Protein AF-A0AAE4DCX6-F1 (afdb_monomer_lite)

Foldseek 3Di:
DVVVVVVVVVVVPDDDADPDFDWDCDPPWPDQLSQCVPFVDDPPDHDDDGDDDADSQQKTKTALCPHPDSPPPDRIHMGGHNPGD

pLDDT: mean 87.5, std 7.78, range [63.78, 95.69]

Structure (mmCIF, N/CA/C/O backbone):
data_AF-A0AAE4DCX6-F1
#
_entry.id   AF-A0AAE4DCX6-F1
#
loop_
_atom_site.group_PDB
_atom_site.id
_atom_site.type_symbol
_atom_site.label_atom_id
_atom_site.label_alt_id
_atom_site.label_comp_id
_atom_site.label_asym_id
_atom_site.label_entity_id
_atom_site.label_seq_id
_atom_site.pdbx_PDB_ins_code
_atom_site.Cartn_x
_atom_site.Cartn_y
_atom_site.Cartn_z
_atom_site.occupancy
_atom_site.B_iso_or_equiv
_atom_site.auth_seq_id
_atom_site.auth_comp_id
_atom_site.auth_asym_id
_atom_site.auth_atom_id
_atom_site.pdbx_PDB_model_num
ATOM 1 N N . MET A 1 1 ? 35.658 10.262 -36.811 1.00 72.12 1 MET A N 1
ATOM 2 C CA . MET A 1 1 ? 34.198 10.523 -36.834 1.00 72.12 1 MET A CA 1
ATOM 3 C C . MET A 1 1 ? 33.366 9.242 -36.745 1.00 72.12 1 MET A C 1
ATOM 5 O O . MET A 1 1 ? 32.627 9.121 -35.783 1.00 72.12 1 MET A O 1
ATOM 9 N N . ARG A 1 2 ? 33.540 8.241 -37.629 1.00 79.88 2 ARG A N 1
ATOM 10 C CA . ARG A 1 2 ? 32.780 6.966 -37.578 1.00 79.88 2 ARG A CA 1
ATOM 11 C C . ARG A 1 2 ? 32.781 6.256 -36.210 1.00 79.88 2 ARG A C 1
ATOM 13 O O . ARG A 1 2 ? 31.719 5.922 -35.716 1.00 79.88 2 ARG A O 1
ATOM 20 N N . ARG A 1 3 ? 33.947 6.113 -35.563 1.00 85.75 3 ARG A N 1
ATOM 21 C CA . ARG A 1 3 ? 34.074 5.475 -34.232 1.00 85.75 3 ARG A CA 1
ATOM 22 C C . ARG A 1 3 ? 33.371 6.235 -33.099 1.00 85.75 3 ARG A C 1
ATOM 24 O O . ARG A 1 3 ? 32.849 5.615 -32.186 1.00 85.75 3 ARG A O 1
ATOM 31 N N . ILE A 1 4 ? 33.346 7.566 -33.179 1.00 89.44 4 ILE A N 1
ATOM 32 C CA . ILE A 1 4 ? 32.673 8.425 -32.192 1.00 89.44 4 ILE A CA 1
ATOM 33 C C . ILE A 1 4 ? 31.156 8.297 -32.355 1.00 89.44 4 ILE A C 1
ATOM 35 O O . ILE A 1 4 ? 30.444 8.169 -31.367 1.00 89.44 4 ILE A O 1
ATOM 39 N N . LEU A 1 5 ? 30.678 8.243 -33.603 1.00 88.44 5 LEU A N 1
ATOM 40 C CA . LEU A 1 5 ? 29.267 8.016 -33.912 1.00 88.44 5 LEU A CA 1
ATOM 41 C C . LEU A 1 5 ? 28.786 6.649 -33.393 1.00 88.44 5 LEU A C 1
ATOM 43 O O . LEU A 1 5 ? 27.707 6.553 -32.822 1.00 88.44 5 LEU A O 1
ATOM 47 N N . SER A 1 6 ? 29.616 5.609 -33.530 1.00 87.06 6 SER A N 1
ATOM 48 C CA . SER A 1 6 ? 29.331 4.275 -32.986 1.00 87.06 6 SER A CA 1
ATOM 49 C C 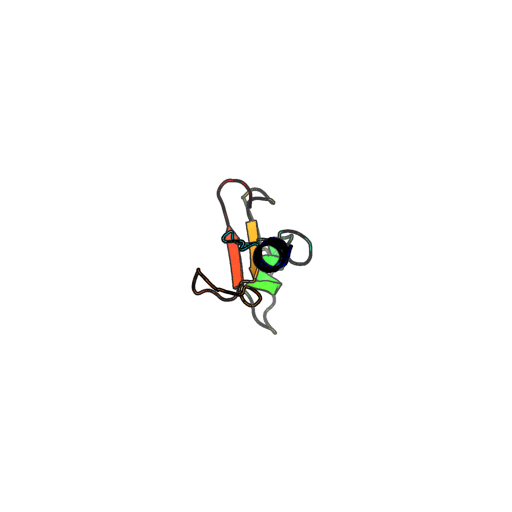. SER A 1 6 ? 29.252 4.260 -31.455 1.00 87.06 6 SER A C 1
ATOM 51 O O . SER A 1 6 ? 28.358 3.624 -30.907 1.00 87.06 6 SER A O 1
ATOM 53 N N . LEU A 1 7 ? 30.150 4.972 -30.762 1.00 88.44 7 LEU A N 1
ATOM 54 C CA . LEU A 1 7 ? 30.113 5.087 -29.298 1.00 88.44 7 LEU A CA 1
ATOM 55 C C . LEU A 1 7 ? 28.889 5.875 -28.811 1.00 88.44 7 LEU A C 1
ATOM 57 O O . LEU A 1 7 ? 28.256 5.465 -27.844 1.00 88.44 7 LEU A O 1
ATOM 61 N N . ALA A 1 8 ? 28.534 6.967 -29.492 1.00 90.50 8 ALA A N 1
ATOM 62 C CA . ALA A 1 8 ? 27.343 7.753 -29.170 1.00 90.50 8 ALA A CA 1
ATOM 63 C C . ALA A 1 8 ? 26.05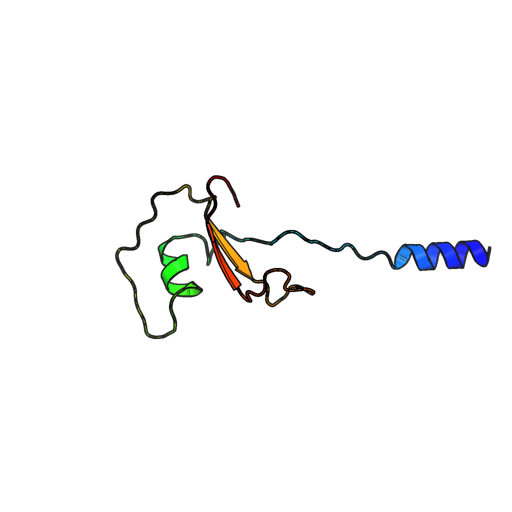4 6.932 -29.340 1.00 90.50 8 ALA A C 1
ATOM 65 O O . ALA A 1 8 ? 25.167 6.994 -28.491 1.00 90.50 8 ALA A O 1
ATOM 66 N N . LEU A 1 9 ? 25.979 6.108 -30.392 1.00 91.31 9 LEU A N 1
ATOM 67 C CA . LEU A 1 9 ? 24.865 5.187 -30.603 1.00 91.31 9 LEU A CA 1
ATOM 68 C C . LEU A 1 9 ? 24.781 4.146 -29.476 1.00 91.31 9 LEU A C 1
ATOM 70 O O . LEU A 1 9 ? 23.715 3.970 -28.906 1.00 91.31 9 LEU A O 1
ATOM 74 N N . LEU A 1 10 ? 25.893 3.518 -29.084 1.00 87.12 10 LEU A N 1
ATOM 75 C CA . LEU A 1 10 ? 25.930 2.571 -27.958 1.00 87.12 10 LEU A CA 1
ATOM 76 C C . LEU A 1 10 ? 25.482 3.199 -26.631 1.00 87.12 10 LEU A C 1
ATOM 78 O O . LEU A 1 10 ? 24.757 2.568 -25.869 1.00 87.12 10 LEU A O 1
ATOM 82 N N . PHE A 1 11 ? 25.865 4.449 -26.372 1.00 84.06 11 PHE A N 1
ATOM 83 C CA . PHE A 1 11 ? 25.461 5.158 -25.156 1.00 84.06 11 PHE A CA 1
ATOM 84 C C . PHE A 1 11 ? 23.964 5.512 -25.142 1.00 84.06 11 PHE A C 1
ATOM 86 O O . PHE A 1 11 ? 23.364 5.598 -24.076 1.00 84.06 11 PHE A O 1
ATOM 93 N N . SER A 1 12 ? 23.335 5.657 -26.315 1.00 85.31 12 SER A N 1
ATOM 94 C CA . SER A 1 12 ? 21.883 5.873 -26.420 1.00 85.31 12 SER A CA 1
ATOM 95 C C . SER A 1 12 ? 21.030 4.638 -26.098 1.00 85.31 12 SER A C 1
ATOM 97 O O . SER A 1 12 ? 19.821 4.773 -25.939 1.00 85.31 12 SER A O 1
ATOM 99 N N . LEU A 1 13 ? 21.637 3.451 -25.957 1.00 84.44 13 LEU A N 1
ATOM 100 C CA . LEU A 1 13 ? 20.943 2.210 -25.587 1.00 84.44 13 LEU A CA 1
ATOM 101 C C . LEU A 1 13 ? 20.896 1.954 -24.067 1.00 84.44 13 LEU A C 1
ATOM 103 O O . LEU A 1 13 ? 20.427 0.898 -23.646 1.00 84.44 13 LEU A O 1
ATOM 107 N N . VAL A 1 14 ? 21.371 2.878 -23.225 1.00 82.19 14 VAL A N 1
ATOM 108 C CA . VAL A 1 14 ? 21.319 2.698 -21.765 1.00 82.19 14 VAL A CA 1
ATOM 109 C C . VAL A 1 14 ? 19.872 2.794 -21.273 1.00 82.19 14 VAL A C 1
ATOM 111 O O . VAL A 1 14 ? 19.274 3.869 -21.246 1.00 82.19 14 VAL A O 1
ATOM 114 N N . THR A 1 15 ? 19.311 1.664 -20.845 1.00 76.31 15 THR A N 1
ATOM 115 C CA . THR A 1 15 ? 18.014 1.594 -20.163 1.00 76.31 15 THR A CA 1
ATOM 116 C C . THR A 1 15 ? 18.205 1.661 -18.651 1.00 76.31 15 THR A C 1
ATOM 118 O O . THR A 1 15 ? 19.088 0.999 -18.105 1.00 76.31 15 THR A O 1
ATOM 121 N N . HIS A 1 16 ? 17.354 2.415 -17.959 1.00 74.19 16 HIS A N 1
ATOM 122 C CA . HIS A 1 16 ? 17.311 2.408 -16.498 1.00 74.19 16 HIS A CA 1
ATOM 123 C C . HIS A 1 16 ? 16.536 1.174 -16.032 1.00 74.19 16 HIS A C 1
ATOM 125 O O . HIS A 1 16 ? 15.448 0.906 -16.540 1.00 74.19 16 HIS A O 1
ATOM 131 N N . VAL A 1 17 ? 17.088 0.429 -15.074 1.00 71.56 17 VAL A N 1
ATOM 132 C CA . VAL A 1 17 ? 16.393 -0.685 -14.419 1.00 71.56 17 VAL A CA 1
ATOM 133 C C . VAL A 1 17 ? 16.119 -0.278 -12.980 1.00 71.56 17 VAL A C 1
ATOM 135 O O . VAL A 1 17 ? 17.032 0.128 -12.262 1.00 71.56 17 VAL A O 1
ATOM 138 N N . TYR A 1 18 ? 14.861 -0.382 -12.568 1.00 73.44 18 TYR A N 1
ATOM 139 C CA . TYR A 1 18 ? 14.441 -0.175 -11.188 1.00 73.44 18 TYR A CA 1
ATOM 140 C C . TYR A 1 18 ? 14.313 -1.537 -10.508 1.00 73.44 18 TYR A C 1
ATOM 142 O O . TYR A 1 18 ? 13.616 -2.414 -11.011 1.00 73.44 18 TYR A O 1
ATOM 150 N N . GLY A 1 19 ? 15.023 -1.722 -9.394 1.00 75.94 19 GLY A N 1
ATOM 151 C CA . GLY A 1 19 ? 14.944 -2.935 -8.571 1.00 75.94 19 GLY A CA 1
ATOM 152 C C . GLY A 1 19 ? 14.052 -2.778 -7.339 1.00 75.94 19 GLY A C 1
ATOM 153 O O . GLY A 1 19 ? 13.822 -3.752 -6.627 1.00 75.94 19 GLY A O 1
ATOM 154 N N . GLN A 1 20 ? 13.580 -1.560 -7.055 1.00 83.31 20 GLN A N 1
ATOM 155 C CA . GLN A 1 20 ? 12.687 -1.306 -5.933 1.00 83.31 20 GLN A CA 1
ATOM 156 C C . GLN A 1 20 ? 11.260 -1.774 -6.229 1.00 83.31 20 GLN A C 1
ATOM 158 O O . GLN A 1 20 ? 10.770 -1.658 -7.353 1.00 83.31 20 GLN A O 1
ATOM 163 N N . LEU A 1 21 ? 10.570 -2.245 -5.190 1.00 85.31 21 LEU A N 1
ATOM 164 C CA . LEU A 1 21 ? 9.137 -2.493 -5.261 1.00 85.31 21 LEU A CA 1
ATOM 165 C C . LEU A 1 21 ? 8.400 -1.150 -5.313 1.00 85.31 21 LEU A C 1
ATOM 167 O O . LEU A 1 21 ? 8.678 -0.259 -4.515 1.00 85.31 21 LEU A O 1
ATOM 171 N N . THR A 1 22 ? 7.470 -1.002 -6.254 1.00 87.25 22 THR A N 1
ATOM 172 C CA . THR A 1 22 ? 6.585 0.169 -6.294 1.00 87.25 22 THR A CA 1
ATOM 173 C C . THR A 1 22 ? 5.327 -0.138 -5.500 1.00 87.25 22 THR A C 1
ATOM 175 O O . THR A 1 22 ? 4.667 -1.144 -5.756 1.00 87.25 22 THR A O 1
ATOM 178 N N . VAL A 1 23 ? 5.009 0.727 -4.540 1.00 91.06 23 VAL A N 1
ATOM 179 C CA . VAL A 1 23 ? 3.876 0.565 -3.627 1.00 91.06 23 VAL A CA 1
ATOM 180 C C . VAL A 1 23 ? 3.033 1.836 -3.669 1.00 91.06 23 VAL A C 1
ATOM 182 O O . VAL A 1 23 ? 3.570 2.940 -3.726 1.00 91.06 23 VAL A O 1
ATOM 185 N N . ASN A 1 24 ? 1.713 1.685 -3.675 1.00 91.12 24 ASN A N 1
ATOM 186 C CA . ASN A 1 24 ? 0.751 2.769 -3.818 1.00 91.12 24 ASN A CA 1
ATOM 187 C C . ASN A 1 24 ? -0.244 2.767 -2.647 1.00 91.12 24 ASN A C 1
ATOM 189 O O . ASN A 1 24 ? -0.855 1.739 -2.361 1.00 91.12 24 ASN A O 1
ATOM 193 N N . ASN A 1 25 ? -0.433 3.916 -1.995 1.00 92.06 25 ASN A N 1
ATOM 194 C CA . ASN A 1 25 ? -1.466 4.129 -0.973 1.00 92.06 25 ASN A CA 1
ATOM 195 C 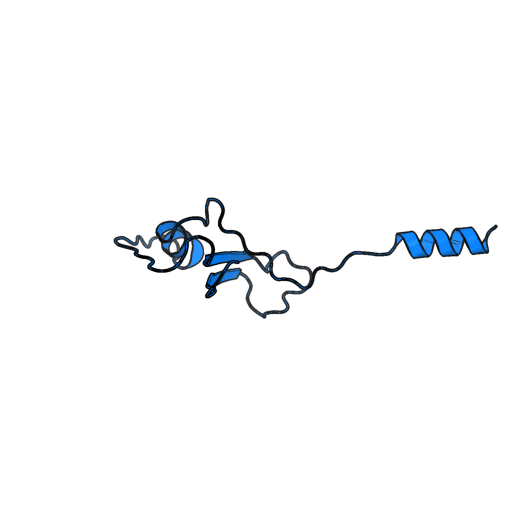C . ASN A 1 25 ? -2.472 5.235 -1.339 1.00 92.06 25 ASN A C 1
ATOM 197 O O . ASN A 1 25 ? -3.183 5.752 -0.479 1.00 92.06 25 ASN A O 1
ATOM 201 N N . ASN A 1 26 ? -2.544 5.619 -2.609 1.00 92.12 26 ASN A N 1
ATOM 202 C CA . ASN A 1 26 ? -3.567 6.515 -3.125 1.00 92.12 26 ASN A CA 1
ATOM 203 C C . ASN A 1 26 ? -4.839 5.728 -3.489 1.00 92.12 26 ASN A C 1
ATOM 205 O O . ASN A 1 26 ? -4.768 4.524 -3.756 1.00 92.12 26 ASN A O 1
ATOM 209 N N . PRO A 1 27 ? -6.014 6.389 -3.538 1.00 90.19 27 PRO A N 1
ATOM 210 C CA . PRO A 1 27 ? -7.250 5.752 -3.985 1.00 90.19 27 PRO A CA 1
ATOM 211 C C . PRO A 1 27 ? -7.062 5.064 -5.351 1.00 90.19 27 PRO A C 1
ATOM 213 O O . PRO A 1 27 ? -6.461 5.669 -6.243 1.00 90.19 27 PRO A O 1
ATOM 216 N N . PRO A 1 28 ? -7.554 3.824 -5.536 1.00 88.62 28 PRO A N 1
ATOM 217 C CA . PRO A 1 28 ? -8.494 3.097 -4.677 1.00 88.62 28 PRO A CA 1
ATOM 218 C C . PRO A 1 28 ? -7.850 2.228 -3.574 1.00 88.62 28 PRO A C 1
ATOM 220 O O . PRO A 1 28 ? -8.536 1.377 -3.032 1.00 88.62 28 PRO A O 1
ATOM 223 N N . TYR A 1 29 ? -6.570 2.400 -3.224 1.00 88.50 29 TYR A N 1
ATOM 224 C CA . TYR A 1 29 ? -5.840 1.575 -2.240 1.00 88.50 29 TYR A CA 1
ATOM 225 C C . TYR A 1 29 ? -5.439 2.359 -0.979 1.00 88.50 29 TYR A C 1
ATOM 227 O O . TYR A 1 29 ? -4.371 2.136 -0.407 1.00 88.50 29 TYR A O 1
ATOM 235 N N . ALA A 1 30 ? -6.270 3.312 -0.554 1.00 89.19 30 ALA A N 1
ATOM 236 C CA . ALA A 1 30 ? -5.905 4.282 0.482 1.00 89.19 30 ALA A CA 1
ATOM 237 C C . ALA A 1 30 ? -6.416 3.940 1.883 1.00 89.19 30 ALA A C 1
ATOM 239 O O . ALA A 1 30 ? -5.902 4.475 2.867 1.00 89.19 30 ALA A O 1
ATOM 240 N N . THR A 1 31 ? -7.441 3.093 1.991 1.00 93.88 31 THR A N 1
ATOM 241 C CA . THR A 1 31 ? -8.098 2.821 3.271 1.00 93.88 31 THR A CA 1
ATOM 242 C C . THR A 1 31 ? -8.057 1.340 3.640 1.00 93.88 31 THR A C 1
ATOM 244 O O . THR A 1 31 ? -8.039 0.483 2.756 1.00 93.88 31 THR A O 1
ATOM 247 N N . PRO A 1 32 ? -8.129 1.003 4.941 1.00 94.31 32 PRO A N 1
ATOM 248 C CA . PRO A 1 32 ? -8.242 -0.385 5.385 1.00 94.31 32 PRO A CA 1
ATOM 249 C C . PRO A 1 32 ? -9.425 -1.126 4.764 1.00 94.31 32 PRO A C 1
ATOM 251 O O . PRO A 1 32 ? -9.304 -2.298 4.412 1.00 94.31 32 PRO A O 1
ATOM 254 N N . GLN A 1 33 ? -10.556 -0.434 4.598 1.00 95.06 33 GLN A N 1
ATOM 255 C CA . GLN A 1 33 ? -11.722 -1.000 3.934 1.00 95.06 33 GLN A CA 1
ATOM 256 C C . GLN A 1 33 ? -11.391 -1.377 2.488 1.00 95.06 33 GLN A C 1
ATOM 258 O O . GLN A 1 33 ? -11.717 -2.487 2.075 1.00 95.06 33 GLN A O 1
ATOM 263 N N . ASP A 1 34 ? -10.708 -0.503 1.745 1.00 92.88 34 ASP A N 1
ATOM 264 C CA . ASP A 1 34 ? -10.309 -0.787 0.365 1.00 92.88 34 ASP A CA 1
ATOM 265 C C . ASP A 1 34 ? -9.322 -1.950 0.277 1.00 92.88 34 ASP A C 1
ATOM 267 O O . ASP A 1 34 ? -9.448 -2.803 -0.601 1.00 92.88 34 ASP A O 1
ATOM 271 N N . TRP A 1 35 ? -8.353 -2.010 1.195 1.00 93.25 35 TRP A N 1
ATOM 272 C CA . TRP A 1 35 ? -7.355 -3.076 1.212 1.00 93.25 35 TRP A CA 1
ATOM 273 C C . TRP A 1 35 ? -8.012 -4.443 1.339 1.00 93.25 35 TRP A C 1
ATOM 275 O O . TRP A 1 35 ? -7.701 -5.364 0.590 1.00 93.25 35 TRP A O 1
ATOM 285 N N . VAL A 1 36 ? -8.963 -4.582 2.257 1.00 94.56 36 VAL A N 1
ATOM 286 C CA . VAL A 1 36 ? -9.643 -5.863 2.435 1.00 94.56 36 VAL A CA 1
ATOM 287 C C . VAL A 1 36 ? -10.632 -6.101 1.295 1.00 94.56 36 VAL A C 1
ATOM 289 O O . VAL A 1 36 ? -10.578 -7.148 0.659 1.00 94.56 36 VAL A O 1
ATOM 292 N N . GLN A 1 37 ? -11.501 -5.137 0.991 1.00 94.56 37 GLN A N 1
ATOM 293 C CA . GLN A 1 37 ? -12.606 -5.325 0.050 1.00 94.56 37 GLN A CA 1
ATOM 294 C C . GLN A 1 37 ? -12.157 -5.508 -1.405 1.00 94.56 37 GLN A C 1
ATOM 296 O O . GLN A 1 37 ? -12.786 -6.289 -2.118 1.00 94.56 37 GLN A O 1
ATOM 301 N N . ASN A 1 38 ? -11.111 -4.799 -1.839 1.00 90.19 38 ASN A N 1
ATOM 302 C CA . ASN A 1 38 ? -10.719 -4.725 -3.250 1.00 90.19 38 ASN A CA 1
ATOM 303 C C . ASN A 1 38 ? -9.429 -5.493 -3.571 1.00 90.19 38 ASN A C 1
ATOM 305 O O . ASN A 1 38 ? -9.215 -5.823 -4.734 1.00 90.19 38 ASN A O 1
ATOM 309 N N . ILE A 1 39 ? -8.562 -5.749 -2.580 1.00 91.06 39 ILE A N 1
ATOM 310 C CA . ILE A 1 39 ? -7.279 -6.446 -2.797 1.00 91.06 39 ILE A CA 1
ATOM 311 C C . ILE A 1 39 ? -7.349 -7.887 -2.290 1.00 91.06 39 ILE A C 1
ATOM 313 O O . ILE A 1 39 ? -6.963 -8.810 -3.000 1.00 91.06 39 ILE A O 1
ATOM 317 N N . LEU A 1 40 ? -7.810 -8.091 -1.052 1.00 92.56 40 LEU A N 1
ATOM 318 C CA . LEU A 1 40 ? -7.749 -9.406 -0.399 1.00 92.56 40 LEU A CA 1
ATOM 319 C C . LEU A 1 40 ?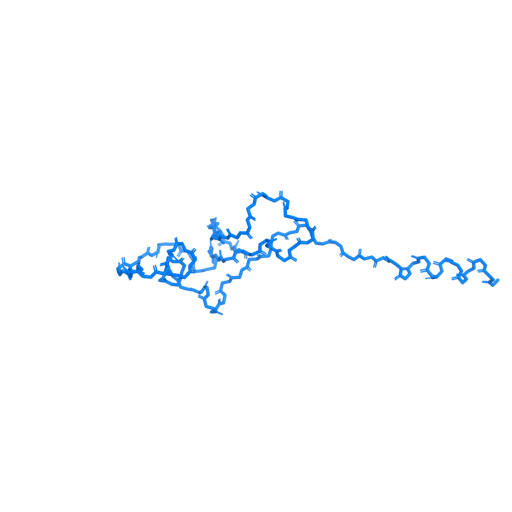 -8.979 -10.279 -0.663 1.00 92.56 40 LEU A C 1
ATOM 321 O O . LEU A 1 40 ? -8.893 -11.504 -0.573 1.00 92.56 40 LEU A O 1
ATOM 325 N N . LEU A 1 41 ? -10.127 -9.664 -0.946 1.00 93.50 41 LEU A N 1
ATOM 326 C CA . LEU A 1 41 ? -11.386 -10.365 -1.168 1.00 93.50 41 LEU A CA 1
ATOM 327 C C . LEU A 1 41 ? -11.736 -10.463 -2.654 1.00 93.50 41 LEU A C 1
ATOM 329 O O . LEU A 1 41 ? -11.437 -9.585 -3.457 1.00 93.50 41 LEU A O 1
ATOM 333 N N . GLY A 1 42 ? -12.407 -11.561 -2.999 1.00 89.06 42 GLY A N 1
ATOM 334 C CA . GLY A 1 42 ? -12.973 -11.784 -4.324 1.00 89.06 42 GLY A CA 1
ATOM 335 C C . GLY A 1 42 ? -14.389 -11.227 -4.466 1.00 89.06 42 GLY A C 1
ATOM 336 O O . GLY A 1 42 ? -15.041 -10.831 -3.497 1.00 89.06 42 GLY A O 1
ATOM 337 N N . GLN A 1 43 ? -14.887 -11.250 -5.702 1.00 90.81 43 GLN A N 1
ATOM 338 C CA . GLN A 1 43 ? -16.243 -10.806 -6.012 1.00 90.81 43 GLN A CA 1
ATOM 339 C C . GLN A 1 43 ? -17.306 -11.593 -5.235 1.00 90.81 43 GLN A C 1
ATOM 341 O O . GLN A 1 43 ? -17.187 -12.801 -5.035 1.00 90.81 43 GLN A O 1
ATOM 346 N N . GLY A 1 44 ? -18.373 -10.899 -4.834 1.00 92.56 44 GLY A N 1
ATOM 347 C CA . GLY A 1 44 ? -19.498 -11.495 -4.106 1.00 92.56 44 GLY A CA 1
ATOM 348 C C . GLY A 1 44 ? -19.294 -11.627 -2.594 1.00 92.56 44 GLY A C 1
ATOM 349 O O . GLY A 1 44 ? -20.169 -12.166 -1.920 1.00 92.56 44 GLY A O 1
ATOM 350 N N . VAL A 1 45 ? -18.185 -11.118 -2.048 1.00 94.75 45 VAL A N 1
ATOM 351 C CA . VAL A 1 45 ? -17.936 -11.059 -0.601 1.00 94.75 45 VAL A CA 1
ATOM 352 C C . VAL A 1 45 ? -17.947 -9.605 -0.144 1.00 94.75 45 VAL A C 1
ATOM 354 O O . VAL A 1 45 ? -17.231 -8.775 -0.695 1.00 94.75 45 VAL A O 1
ATOM 357 N N . THR A 1 46 ? -18.740 -9.293 0.881 1.00 94.69 46 THR A N 1
ATOM 358 C CA . THR A 1 46 ? -18.762 -7.969 1.518 1.00 94.69 46 THR A CA 1
ATOM 359 C C . THR A 1 46 ? -18.182 -8.063 2.918 1.00 94.69 46 THR A C 1
ATOM 361 O O . THR A 1 46 ? -18.533 -8.965 3.679 1.00 94.69 46 THR A O 1
ATOM 364 N N . VAL A 1 47 ? -17.314 -7.116 3.266 1.00 94.75 47 VAL A N 1
ATOM 365 C CA . VAL A 1 47 ? -16.726 -7.010 4.604 1.00 94.75 47 VAL A CA 1
ATOM 366 C C . VAL A 1 47 ? -17.134 -5.708 5.278 1.00 94.75 47 VAL A C 1
ATOM 368 O O . VAL A 1 47 ? -17.278 -4.665 4.641 1.00 94.75 47 VAL A O 1
ATOM 371 N N . SER A 1 48 ? -17.298 -5.769 6.594 1.00 95.69 48 SER A N 1
ATOM 372 C CA . SER A 1 48 ? -17.610 -4.621 7.439 1.00 95.69 48 SER A CA 1
ATOM 373 C C . SER A 1 48 ? -16.752 -4.635 8.697 1.00 95.69 48 SER A C 1
ATOM 375 O O . SER A 1 48 ? -16.241 -5.687 9.080 1.00 95.69 48 SER A O 1
ATOM 377 N N . ASN A 1 49 ? -16.675 -3.490 9.377 1.00 95.62 49 ASN A N 1
ATOM 378 C CA . ASN A 1 49 ? -15.966 -3.335 10.650 1.00 95.62 49 ASN A CA 1
ATOM 379 C C . ASN A 1 49 ? -14.446 -3.587 10.548 1.00 95.62 49 ASN A C 1
ATOM 381 O O . ASN A 1 49 ? -13.828 -4.134 11.462 1.00 95.62 49 ASN A O 1
ATOM 385 N N . VAL A 1 50 ? -13.841 -3.186 9.424 1.00 95.44 50 VAL A N 1
ATOM 386 C CA . VAL A 1 50 ? -12.389 -3.253 9.223 1.00 95.44 50 VAL A CA 1
ATOM 387 C C . VAL A 1 50 ? -11.714 -2.136 10.014 1.00 95.44 50 VAL A C 1
ATOM 389 O O . VAL A 1 50 ? -12.040 -0.961 9.858 1.00 95.44 50 VAL A O 1
ATOM 392 N N . THR A 1 51 ? -10.752 -2.502 10.858 1.00 94.75 51 THR A N 1
ATOM 393 C CA . THR A 1 51 ? -9.957 -1.565 11.658 1.00 94.75 51 THR A CA 1
ATOM 394 C C . THR A 1 51 ? -8.471 -1.782 11.414 1.00 94.75 51 THR A C 1
ATOM 396 O O . THR A 1 51 ? -8.004 -2.908 11.262 1.00 94.75 51 THR A O 1
ATOM 399 N N . TYR A 1 52 ? -7.723 -0.681 11.374 1.00 93.62 52 TYR A N 1
ATOM 400 C CA . TYR A 1 52 ? -6.271 -0.673 11.252 1.00 93.62 52 TYR A CA 1
ATOM 401 C C . TYR A 1 52 ? -5.690 0.248 12.319 1.00 93.62 52 TYR A C 1
ATOM 403 O O . TYR A 1 52 ? -6.184 1.356 12.518 1.00 93.62 52 TYR A O 1
ATOM 411 N N . THR A 1 53 ? -4.667 -0.228 13.022 1.00 93.56 53 THR A N 1
ATOM 412 C CA . THR A 1 53 ? -4.059 0.464 14.169 1.00 93.56 53 THR A CA 1
ATOM 413 C C . THR A 1 53 ? -2.667 1.026 13.875 1.00 93.56 53 THR A C 1
ATOM 415 O O . THR A 1 53 ? -2.059 1.624 14.759 1.00 93.56 53 THR A O 1
ATOM 418 N N . GLY A 1 54 ? -2.145 0.834 12.658 1.00 90.94 54 GLY A N 1
ATOM 419 C CA . GLY A 1 54 ? -0.855 1.382 12.234 1.00 90.94 54 GLY A CA 1
ATOM 420 C C . GLY A 1 54 ? -0.970 2.758 11.574 1.00 90.94 54 GLY A C 1
ATOM 421 O O . GLY A 1 54 ? -2.057 3.321 11.440 1.00 90.94 54 GLY A O 1
ATOM 422 N N . ALA A 1 55 ? 0.169 3.308 11.150 1.00 91.69 55 ALA A N 1
ATOM 423 C CA . ALA A 1 55 ? 0.203 4.578 10.432 1.00 91.69 55 ALA A CA 1
ATOM 424 C C . ALA A 1 55 ? -0.308 4.412 8.992 1.00 91.69 55 ALA A C 1
ATOM 426 O O . ALA A 1 55 ? 0.044 3.455 8.311 1.00 91.69 55 ALA A O 1
ATOM 427 N N . THR A 1 56 ? -1.105 5.359 8.493 1.00 85.62 56 THR A N 1
ATOM 428 C CA . THR A 1 56 ? -1.728 5.270 7.157 1.00 85.62 56 THR A CA 1
ATOM 429 C C . THR A 1 56 ? -0.713 5.139 6.015 1.00 85.62 56 THR A C 1
ATOM 431 O O . THR A 1 56 ? -1.000 4.516 5.000 1.00 85.62 56 THR A O 1
ATOM 434 N N . ASN A 1 57 ? 0.487 5.700 6.169 1.00 90.56 57 ASN A N 1
ATOM 435 C CA . ASN A 1 57 ? 1.576 5.597 5.195 1.00 90.56 57 ASN A CA 1
ATOM 436 C C . ASN A 1 57 ? 2.445 4.342 5.372 1.00 90.56 57 ASN A C 1
ATOM 438 O O . ASN A 1 57 ? 3.389 4.156 4.617 1.00 90.56 57 ASN A O 1
ATOM 442 N N . ALA A 1 58 ? 2.160 3.493 6.357 1.00 94.06 58 ALA A N 1
ATOM 443 C CA . ALA A 1 58 ? 2.887 2.249 6.595 1.00 94.06 58 ALA A CA 1
ATOM 444 C C . ALA A 1 58 ? 2.265 1.055 5.852 1.00 94.06 58 ALA A C 1
ATOM 446 O O . ALA A 1 58 ? 2.617 -0.093 6.113 1.00 94.06 58 ALA A O 1
ATOM 447 N N . CYS A 1 59 ? 1.300 1.301 4.965 1.00 94.62 59 CYS A N 1
ATOM 448 C CA . CYS A 1 59 ? 0.576 0.258 4.260 1.00 94.62 59 CYS A CA 1
ATOM 449 C C . CYS A 1 59 ? 0.196 0.719 2.850 1.00 94.62 59 CYS A C 1
ATOM 451 O O . CYS A 1 59 ? -0.183 1.876 2.657 1.00 94.62 59 CYS A O 1
ATOM 453 N N . GLY A 1 60 ? 0.279 -0.179 1.872 1.00 93.06 60 GLY A N 1
ATOM 454 C CA . GLY A 1 60 ? -0.103 0.109 0.493 1.00 93.06 60 GLY A CA 1
ATOM 455 C C . GLY A 1 60 ? -0.108 -1.127 -0.395 1.00 93.06 60 GLY A C 1
ATOM 456 O O . GLY A 1 60 ? 0.284 -2.216 0.015 1.00 93.06 60 GLY A O 1
ATOM 457 N N . PHE A 1 61 ? -0.573 -0.960 -1.624 1.00 94.00 61 PHE A N 1
ATOM 458 C CA . PHE A 1 61 ? -0.692 -2.016 -2.622 1.00 94.00 61 PHE A CA 1
ATOM 459 C C . PHE A 1 61 ? 0.513 -2.028 -3.560 1.00 94.00 61 PHE A C 1
ATOM 461 O O . PHE A 1 61 ? 0.919 -0.975 -4.052 1.00 94.00 61 PHE A O 1
ATOM 468 N N . PHE A 1 62 ? 1.052 -3.208 -3.851 1.00 91.81 62 PHE A N 1
ATOM 469 C CA . PHE A 1 62 ? 2.013 -3.395 -4.934 1.00 91.81 62 PHE A CA 1
ATOM 470 C C . PHE A 1 62 ? 1.396 -4.238 -6.052 1.00 91.81 62 PHE A C 1
ATOM 472 O O . PHE A 1 62 ? 0.682 -5.208 -5.796 1.00 91.81 62 PHE A O 1
ATOM 479 N N . ASP A 1 63 ? 1.735 -3.889 -7.290 1.00 89.19 63 ASP A N 1
ATOM 480 C CA . ASP A 1 63 ? 1.427 -4.672 -8.484 1.00 89.19 63 ASP A CA 1
ATOM 481 C C . ASP A 1 63 ? 2.736 -5.002 -9.209 1.00 89.19 63 ASP A C 1
ATOM 483 O O . ASP A 1 63 ? 3.396 -4.133 -9.782 1.00 89.19 63 ASP A O 1
ATOM 487 N N . GLY A 1 64 ? 3.134 -6.268 -9.121 1.00 82.56 64 GLY A N 1
ATOM 488 C CA . GLY A 1 64 ? 4.310 -6.825 -9.778 1.00 82.56 64 GLY A CA 1
ATOM 489 C C . GLY A 1 64 ? 4.025 -7.378 -11.175 1.00 82.56 64 GLY A C 1
ATOM 490 O O . GLY A 1 64 ? 4.976 -7.696 -11.886 1.00 82.56 64 GLY A O 1
ATOM 491 N N . SER A 1 65 ? 2.760 -7.466 -11.602 1.00 80.62 65 SER A N 1
ATOM 492 C CA . SER A 1 65 ? 2.374 -8.080 -12.884 1.00 80.62 65 SER A CA 1
ATOM 493 C C . SER A 1 65 ? 2.889 -7.312 -14.105 1.00 80.62 65 SER A C 1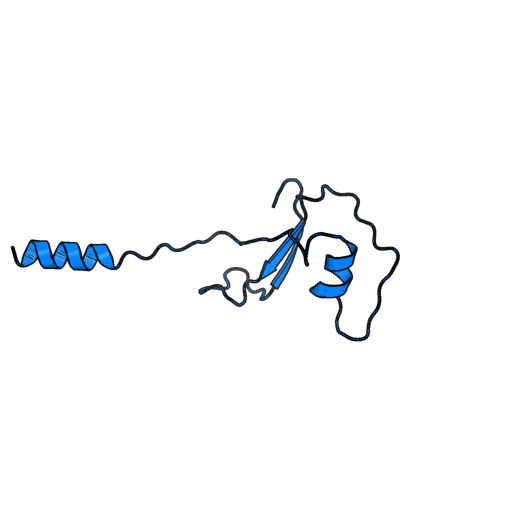
ATOM 495 O O . SER A 1 65 ? 3.167 -7.903 -15.147 1.00 80.62 65 SER A O 1
ATOM 497 N N . ASN A 1 66 ? 3.077 -5.999 -13.960 1.00 69.94 66 ASN A N 1
ATOM 498 C CA . ASN A 1 66 ? 3.578 -5.110 -15.009 1.00 69.94 66 ASN A CA 1
ATOM 499 C C . ASN A 1 66 ? 5.099 -4.885 -14.941 1.00 69.94 66 ASN A C 1
ATOM 501 O O . ASN A 1 66 ? 5.645 -4.106 -15.726 1.00 69.94 66 ASN A O 1
ATOM 505 N N . MET A 1 67 ? 5.798 -5.536 -14.005 1.00 69.19 67 MET A N 1
ATOM 506 C CA . MET A 1 67 ? 7.242 -5.384 -13.860 1.00 69.19 67 MET A CA 1
ATOM 507 C C . MET A 1 67 ? 7.980 -6.359 -14.788 1.00 69.19 67 MET A C 1
ATOM 509 O O . MET A 1 67 ? 7.644 -7.542 -14.831 1.00 69.19 67 MET A O 1
ATOM 513 N N . PRO A 1 68 ? 9.034 -5.909 -15.496 1.00 67.19 68 PRO A N 1
ATOM 514 C CA . PRO A 1 68 ? 9.772 -6.746 -16.445 1.00 67.19 68 PRO A CA 1
ATOM 515 C C . PRO A 1 68 ? 10.437 -7.962 -15.784 1.00 67.19 68 PRO A C 1
ATOM 517 O O . PRO A 1 68 ? 10.733 -8.939 -16.469 1.00 67.19 68 PRO A O 1
ATOM 520 N N . MET A 1 69 ? 10.655 -7.915 -14.463 1.00 63.78 69 MET A N 1
ATOM 521 C CA . MET A 1 69 ? 11.083 -9.051 -13.651 1.00 63.78 69 MET A CA 1
ATOM 522 C C . MET A 1 69 ? 10.307 -9.051 -12.328 1.00 63.78 69 MET A C 1
ATOM 524 O O . MET A 1 69 ? 10.541 -8.203 -11.466 1.00 63.78 69 MET A O 1
ATOM 528 N N . ASN A 1 70 ? 9.377 -9.995 -12.153 1.00 68.56 70 ASN A N 1
ATOM 529 C CA . ASN A 1 70 ? 8.715 -10.224 -10.867 1.00 68.56 70 ASN A CA 1
ATOM 530 C C . ASN A 1 70 ? 9.701 -10.887 -9.882 1.00 68.56 70 ASN A C 1
ATOM 532 O O . ASN A 1 70 ? 9.691 -12.101 -9.677 1.00 68.56 70 ASN A O 1
ATOM 536 N N . ASN A 1 71 ? 10.593 -10.085 -9.296 1.00 68.50 71 ASN A N 1
ATOM 537 C CA . ASN A 1 71 ? 11.693 -10.558 -8.448 1.00 68.50 71 ASN A CA 1
ATOM 538 C C . ASN A 1 71 ? 11.254 -11.170 -7.108 1.00 68.50 71 ASN A C 1
ATOM 540 O O . ASN A 1 71 ? 12.073 -11.804 -6.445 1.00 68.50 71 ASN A O 1
ATOM 544 N N . ILE A 1 72 ? 10.002 -10.966 -6.692 1.00 82.12 72 ILE A N 1
ATOM 545 C CA . ILE A 1 72 ? 9.490 -11.418 -5.389 1.00 82.12 72 ILE A CA 1
ATOM 546 C C . ILE A 1 72 ? 8.578 -12.646 -5.493 1.00 82.12 72 ILE A C 1
ATOM 548 O O . ILE A 1 72 ? 8.144 -13.162 -4.467 1.00 82.12 72 ILE A O 1
ATOM 552 N N . GLY A 1 73 ? 8.301 -13.133 -6.709 1.00 85.06 73 GLY A N 1
ATOM 553 C CA . GLY A 1 73 ? 7.478 -14.326 -6.935 1.00 85.06 73 GLY A CA 1
ATOM 554 C C . GLY A 1 73 ? 6.003 -14.159 -6.554 1.00 85.06 73 GLY A C 1
ATOM 555 O O . GLY A 1 73 ? 5.317 -15.157 -6.350 1.00 85.06 73 GLY A O 1
ATOM 556 N N . LEU A 1 74 ? 5.526 -12.916 -6.436 1.00 87.56 74 LEU A N 1
ATOM 557 C CA . LEU A 1 74 ? 4.145 -12.560 -6.109 1.00 87.56 74 LEU A CA 1
ATOM 558 C C . LEU A 1 74 ? 3.622 -11.583 -7.155 1.00 87.56 74 LEU A C 1
ATOM 560 O O . LEU A 1 74 ? 4.293 -10.599 -7.455 1.00 87.56 74 LEU A O 1
ATOM 564 N N . ASP A 1 75 ? 2.442 -11.834 -7.715 1.00 87.94 75 ASP A N 1
ATOM 565 C CA . ASP A 1 75 ? 1.902 -10.985 -8.784 1.00 87.94 75 ASP A CA 1
ATOM 566 C C . ASP A 1 75 ? 1.424 -9.628 -8.261 1.00 87.94 75 ASP A C 1
ATOM 568 O O . ASP A 1 75 ? 1.648 -8.604 -8.897 1.00 87.94 75 ASP A O 1
ATOM 572 N N . SER A 1 76 ? 0.784 -9.598 -7.093 1.00 90.38 76 SER A N 1
ATOM 573 C CA . SER A 1 76 ? 0.344 -8.370 -6.424 1.00 90.38 76 SER A CA 1
ATOM 574 C C . SER A 1 76 ? -0.025 -8.643 -4.967 1.00 90.38 76 SER A C 1
ATOM 576 O O . SER A 1 76 ? -0.138 -9.801 -4.550 1.00 90.38 76 SER A O 1
ATOM 578 N N . GLY A 1 77 ? -0.216 -7.585 -4.180 1.00 91.44 77 GLY A N 1
ATOM 579 C CA . GLY A 1 77 ? -0.704 -7.727 -2.814 1.00 91.44 77 GLY A CA 1
ATOM 580 C C . GLY A 1 77 ? -0.601 -6.469 -1.964 1.00 91.44 77 GLY A C 1
ATOM 581 O O . GLY A 1 77 ? -0.189 -5.401 -2.415 1.00 91.44 77 GLY A O 1
ATOM 582 N N . LEU A 1 78 ? -0.989 -6.617 -0.699 1.00 94.12 78 LEU A N 1
ATOM 583 C CA . LEU A 1 78 ? -0.847 -5.582 0.317 1.00 94.12 78 LEU A CA 1
ATOM 584 C C . LEU A 1 78 ? 0.527 -5.701 0.992 1.00 94.12 78 LEU A C 1
ATOM 586 O O . LEU A 1 78 ? 0.898 -6.775 1.466 1.00 94.12 78 LEU A O 1
ATOM 590 N N . LEU A 1 79 ? 1.261 -4.596 1.071 1.00 92.88 79 LEU A N 1
ATOM 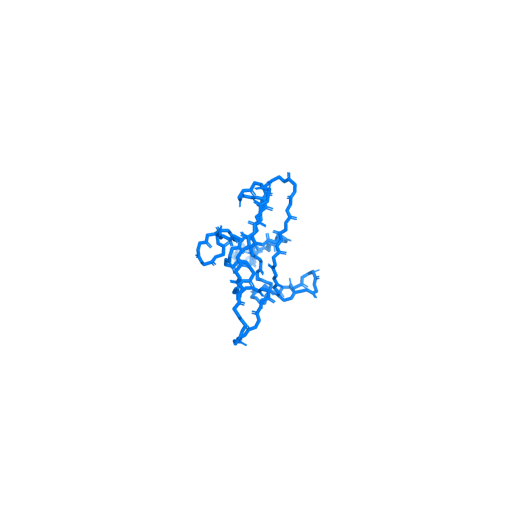591 C CA . LEU A 1 79 ? 2.499 -4.469 1.830 1.00 92.88 79 LEU A CA 1
ATOM 592 C C . LEU A 1 79 ? 2.240 -3.670 3.106 1.00 92.88 79 LEU A C 1
ATOM 594 O O . LEU A 1 79 ? 1.660 -2.588 3.051 1.00 92.88 79 LEU A O 1
ATOM 598 N N . MET A 1 80 ? 2.738 -4.175 4.234 1.00 93.56 80 MET A N 1
ATOM 599 C CA . MET A 1 80 ? 2.726 -3.487 5.525 1.00 93.56 80 MET A CA 1
ATOM 600 C C . MET A 1 80 ? 4.157 -3.325 6.036 1.00 93.56 80 MET A C 1
ATOM 602 O O . MET A 1 80 ? 4.937 -4.278 6.016 1.00 93.56 80 MET A O 1
ATOM 606 N N . THR A 1 81 ? 4.498 -2.136 6.519 1.00 93.06 81 THR A N 1
ATOM 607 C CA . THR A 1 81 ? 5.809 -1.816 7.094 1.00 93.06 81 THR A CA 1
ATOM 608 C C . THR A 1 81 ? 5.650 -1.264 8.512 1.00 93.06 81 THR A C 1
ATOM 610 O O . THR A 1 81 ? 4.545 -0.994 8.980 1.00 93.06 81 THR A O 1
ATOM 613 N N . SER A 1 82 ? 6.758 -1.116 9.237 1.00 92.06 82 SER A N 1
ATOM 614 C CA . SER A 1 82 ? 6.787 -0.442 10.543 1.00 92.06 82 SER A CA 1
ATOM 615 C C . SER A 1 82 ? 7.048 1.068 10.441 1.00 92.06 82 SER A C 1
ATOM 617 O O . SER A 1 82 ? 7.145 1.736 11.469 1.00 92.06 82 SER A O 1
ATOM 619 N N . GLY A 1 83 ? 7.197 1.603 9.224 1.00 88.56 83 GLY A N 1
ATOM 620 C CA . GLY A 1 83 ? 7.593 2.986 8.965 1.00 88.56 83 GLY A CA 1
ATOM 621 C C . GLY A 1 83 ? 6.745 3.620 7.871 1.00 88.56 83 GLY A C 1
ATOM 622 O O . GLY A 1 83 ? 5.560 3.861 8.066 1.00 88.56 83 GLY A O 1
ATOM 623 N N . THR A 1 84 ? 7.363 3.911 6.729 1.00 88.25 84 THR A N 1
ATOM 624 C CA . THR A 1 84 ? 6.659 4.333 5.513 1.00 88.25 84 THR A CA 1
ATOM 625 C C . THR A 1 84 ? 6.851 3.287 4.428 1.00 88.25 84 THR A C 1
ATOM 627 O O . THR A 1 84 ? 7.859 2.572 4.431 1.00 88.25 84 THR A O 1
ATOM 630 N N . ILE A 1 85 ? 5.870 3.177 3.540 1.00 87.62 85 ILE A N 1
ATOM 631 C CA . ILE A 1 85 ? 6.072 2.618 2.202 1.00 87.62 85 ILE A CA 1
ATOM 632 C C . ILE A 1 85 ? 6.813 3.618 1.313 1.00 87.62 85 ILE A C 1
ATOM 634 O O . ILE A 1 85 ? 6.781 4.831 1.648 1.00 87.62 85 ILE A O 1
#

Radius of gyration: 19.89 Å; chains: 1; bounding box: 54×25×52 Å

Sequence (85 aa):
MRRILSLALLFSLVTHVYGQLTVNNNPPYATPQDWVQNILLGQGVTVSNVTYTGATNACGFFDGSNMPMNNIGLDSGLLMTSGTI

Secondary structure (DSSP, 8-state):
-HHHHHHHHHHTT------SPPEE-STTSSSHHHIIIIIISPTT---------S-GGGEEEEE-TTSSS-TTS-SEEEEE-SS--